Protein AF-A0A952FA39-F1 (afdb_monomer_lite)

Structure (mmCIF, N/CA/C/O backbone):
data_AF-A0A952FA39-F1
#
_entry.id   AF-A0A952FA39-F1
#
loop_
_atom_site.group_PDB
_atom_site.id
_atom_site.type_symbol
_atom_site.label_atom_id
_atom_site.label_alt_id
_atom_site.label_comp_id
_atom_site.label_asym_id
_atom_site.label_entity_id
_atom_site.label_seq_id
_atom_site.pdbx_PDB_ins_code
_atom_site.Cartn_x
_atom_site.Cartn_y
_atom_site.Cartn_z
_atom_site.occupancy
_ato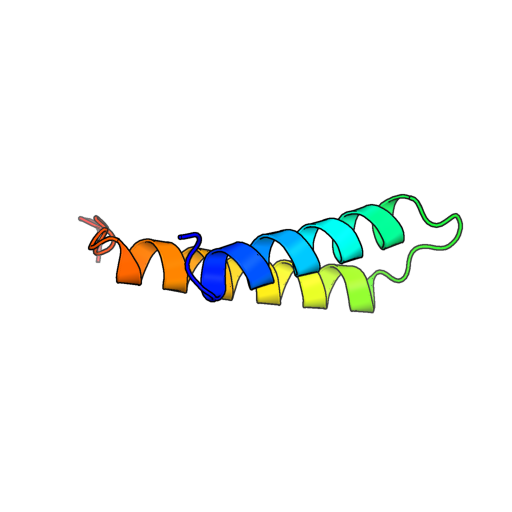m_site.B_iso_or_equiv
_atom_site.auth_seq_id
_atom_site.auth_comp_id
_atom_site.auth_asym_id
_atom_site.auth_atom_id
_atom_site.pdbx_PDB_model_num
ATOM 1 N N . MET A 1 1 ? -0.189 3.402 20.592 1.00 50.72 1 MET A N 1
ATOM 2 C CA . MET A 1 1 ? 0.177 2.184 19.838 1.00 50.72 1 MET A CA 1
ATOM 3 C C . MET A 1 1 ? -0.451 2.330 18.464 1.00 50.72 1 MET A C 1
ATOM 5 O O . MET A 1 1 ? -1.606 2.723 18.435 1.00 50.72 1 MET A O 1
ATOM 9 N N . LYS A 1 2 ? 0.299 2.151 17.369 1.00 59.84 2 LYS A N 1
ATOM 10 C CA . LYS A 1 2 ? -0.305 2.130 16.023 1.00 59.84 2 LYS A CA 1
ATOM 11 C C . LYS A 1 2 ? -1.124 0.850 15.893 1.00 59.84 2 LYS A C 1
ATOM 13 O O . LYS A 1 2 ? -0.627 -0.192 16.320 1.00 59.84 2 LYS A O 1
ATOM 18 N N . SER A 1 3 ? -2.326 0.928 15.337 1.00 80.19 3 SER A N 1
ATOM 19 C CA . SER A 1 3 ? -3.141 -0.260 15.070 1.00 80.19 3 SER A CA 1
ATOM 20 C C . SER A 1 3 ? -2.444 -1.151 14.038 1.00 80.19 3 SER A C 1
ATOM 22 O O . SER A 1 3 ? -1.740 -0.651 13.154 1.00 80.19 3 SER A O 1
ATOM 24 N N . ASP A 1 4 ? -2.646 -2.468 14.108 1.00 86.44 4 ASP A N 1
ATOM 25 C CA . ASP A 1 4 ? -2.075 -3.430 13.152 1.00 86.44 4 ASP A CA 1
ATOM 26 C C . ASP A 1 4 ? -2.377 -3.055 11.690 1.00 86.44 4 ASP A C 1
ATOM 28 O O . ASP A 1 4 ? -1.529 -3.215 10.807 1.00 86.44 4 ASP A O 1
ATOM 32 N N . LEU A 1 5 ? -3.554 -2.470 11.428 1.00 86.88 5 LEU A N 1
ATOM 33 C CA . LEU A 1 5 ? -3.926 -1.968 10.106 1.00 86.88 5 LEU A CA 1
ATOM 34 C C . LEU A 1 5 ? -3.069 -0.782 9.644 1.00 86.88 5 LEU A C 1
ATOM 36 O O . LEU A 1 5 ? -2.691 -0.729 8.476 1.00 86.88 5 LEU A O 1
ATOM 40 N N . GLU A 1 6 ? -2.721 0.148 10.534 1.00 88.38 6 GLU A N 1
ATOM 41 C CA . GLU A 1 6 ? -1.867 1.295 10.199 1.00 88.38 6 GLU A CA 1
ATOM 42 C C . GLU A 1 6 ? -0.431 0.855 9.891 1.00 88.38 6 GLU A C 1
ATOM 44 O O . GLU A 1 6 ? 0.206 1.390 8.980 1.00 88.38 6 GLU A O 1
ATOM 49 N N . VAL A 1 7 ? 0.075 -0.140 10.630 1.00 92.19 7 VAL A N 1
ATOM 50 C CA . VAL A 1 7 ? 1.389 -0.748 10.372 1.00 92.19 7 VAL A CA 1
ATOM 51 C C . VAL A 1 7 ? 1.388 -1.427 9.006 1.00 92.19 7 VAL A C 1
ATOM 53 O O . VAL A 1 7 ? 2.274 -1.174 8.190 1.00 92.19 7 VAL A O 1
ATOM 56 N N . LYS A 1 8 ? 0.353 -2.222 8.717 1.00 91.19 8 LYS A N 1
ATOM 57 C CA . LYS A 1 8 ? 0.205 -2.910 7.432 1.00 91.19 8 LYS A CA 1
ATOM 58 C C . LYS A 1 8 ? 0.040 -1.935 6.262 1.00 91.19 8 LYS A C 1
ATOM 60 O O . LYS A 1 8 ? 0.623 -2.146 5.205 1.00 91.19 8 LYS A O 1
ATOM 65 N N . TYR A 1 9 ? -0.704 -0.846 6.449 1.00 92.25 9 TYR A N 1
ATOM 66 C CA . TYR A 1 9 ? -0.837 0.214 5.448 1.00 92.25 9 TYR A CA 1
ATOM 67 C C . TYR A 1 9 ? 0.515 0.869 5.134 1.00 92.25 9 TYR A C 1
ATOM 69 O O . TYR A 1 9 ? 0.860 1.062 3.969 1.00 92.25 9 TYR A O 1
ATOM 77 N N . ALA A 1 10 ? 1.297 1.198 6.167 1.00 93.25 10 ALA A N 1
ATOM 78 C CA . ALA A 1 10 ? 2.617 1.796 5.994 1.00 93.25 10 ALA A CA 1
ATOM 79 C C . ALA A 1 10 ? 3.582 0.860 5.246 1.00 93.25 10 ALA A C 1
ATOM 81 O O . ALA A 1 10 ? 4.303 1.320 4.360 1.00 93.25 10 ALA A O 1
ATOM 82 N N . ASP A 1 11 ? 3.551 -0.436 5.559 1.00 94.62 11 ASP A N 1
ATOM 83 C CA . ASP A 1 11 ? 4.364 -1.453 4.892 1.00 94.62 11 ASP A CA 1
ATOM 84 C C . ASP A 1 11 ? 4.010 -1.594 3.401 1.00 94.62 11 ASP A C 1
ATOM 86 O O . ASP A 1 11 ? 4.878 -1.455 2.536 1.00 94.62 11 ASP A O 1
ATOM 90 N N . LEU A 1 12 ? 2.721 -1.745 3.070 1.00 94.50 12 LEU A N 1
ATOM 91 C CA . LEU A 1 12 ? 2.282 -1.830 1.672 1.00 94.50 12 LEU A CA 1
ATOM 92 C C . LEU A 1 12 ? 2.602 -0.554 0.883 1.00 94.50 12 LEU A C 1
ATOM 94 O O . LEU A 1 12 ? 2.954 -0.620 -0.295 1.00 94.50 12 LEU A O 1
ATOM 98 N N . ARG A 1 13 ? 2.526 0.616 1.527 1.00 94.62 13 ARG A N 1
ATOM 99 C CA . ARG A 1 13 ? 2.883 1.892 0.899 1.00 94.62 13 ARG A CA 1
ATOM 100 C C . ARG A 1 13 ? 4.376 1.959 0.580 1.00 94.62 13 ARG A C 1
ATOM 102 O O . ARG A 1 13 ? 4.738 2.444 -0.491 1.00 94.62 13 ARG A O 1
ATOM 109 N N . ALA A 1 14 ? 5.230 1.467 1.476 1.00 96.06 14 ALA A N 1
ATOM 110 C CA . ALA A 1 14 ? 6.668 1.389 1.237 1.00 96.06 14 ALA A CA 1
ATOM 111 C C . ALA A 1 14 ? 6.992 0.433 0.076 1.00 96.06 14 ALA A C 1
ATOM 113 O O . ALA A 1 14 ? 7.790 0.778 -0.797 1.00 96.06 14 ALA A O 1
ATOM 114 N N . GLN A 1 15 ? 6.318 -0.720 0.005 1.00 94.88 15 GLN A N 1
ATOM 115 C CA . GLN A 1 15 ? 6.458 -1.658 -1.115 1.00 94.88 15 GLN A CA 1
ATOM 116 C C . GLN A 1 15 ? 6.024 -1.031 -2.449 1.00 94.88 15 GLN A C 1
ATOM 118 O O . GLN A 1 15 ? 6.732 -1.151 -3.450 1.00 94.88 15 GLN A O 1
ATOM 123 N N . LEU A 1 16 ? 4.897 -0.312 -2.465 1.00 95.19 16 LEU A N 1
ATOM 124 C CA . LEU A 1 16 ? 4.420 0.396 -3.654 1.00 95.19 16 LEU A CA 1
ATOM 125 C C . LEU A 1 16 ? 5.432 1.452 -4.115 1.00 95.19 16 LEU A C 1
ATOM 127 O O . LEU A 1 16 ? 5.746 1.531 -5.302 1.00 95.19 16 LEU A O 1
ATOM 131 N N . GLN A 1 17 ? 5.976 2.237 -3.181 1.00 95.19 17 GLN A N 1
ATOM 132 C CA . GLN A 1 17 ? 6.984 3.250 -3.484 1.00 95.19 17 GLN A CA 1
ATOM 133 C C . GLN A 1 17 ? 8.251 2.626 -4.084 1.00 95.19 17 GLN A C 1
ATOM 135 O O . GLN A 1 17 ? 8.766 3.139 -5.078 1.00 95.19 17 GLN A O 1
ATOM 140 N N . ALA A 1 18 ? 8.719 1.504 -3.533 1.00 94.75 18 ALA A N 1
ATOM 141 C CA . ALA A 1 18 ? 9.878 0.788 -4.059 1.00 94.75 18 ALA A CA 1
ATOM 142 C C . ALA A 1 18 ? 9.653 0.312 -5.506 1.00 94.75 18 ALA A C 1
ATOM 144 O O . ALA A 1 18 ? 10.520 0.496 -6.358 1.00 94.75 18 ALA A O 1
ATOM 145 N N . LEU A 1 19 ? 8.469 -0.230 -5.814 1.00 93.38 19 LEU A N 1
ATOM 146 C CA . LEU A 1 19 ? 8.130 -0.672 -7.171 1.00 93.38 19 LEU A CA 1
ATOM 147 C C . LEU A 1 19 ? 7.961 0.487 -8.157 1.00 93.38 19 LEU A C 1
ATOM 149 O O . LEU A 1 19 ? 8.302 0.352 -9.328 1.00 93.38 19 LEU A O 1
ATOM 153 N N . GLN A 1 20 ? 7.470 1.641 -7.703 1.00 91.56 20 GLN A N 1
ATOM 154 C CA . GLN A 1 20 ? 7.373 2.834 -8.548 1.00 91.56 20 GLN A CA 1
ATOM 155 C C . GLN A 1 20 ? 8.740 3.442 -8.882 1.00 91.56 20 GLN A C 1
ATOM 157 O O . GLN A 1 20 ? 8.890 4.048 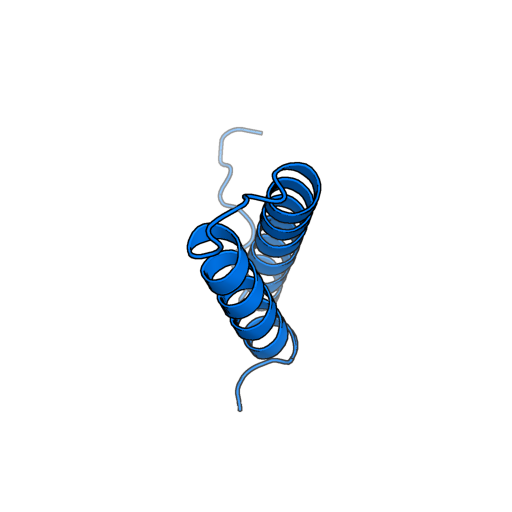-9.944 1.00 91.56 20 GLN A O 1
ATOM 162 N N . GLN A 1 21 ? 9.715 3.284 -7.982 1.00 94.44 21 GLN A N 1
ATOM 163 C CA . GLN A 1 21 ? 11.103 3.707 -8.176 1.00 94.44 21 GLN A CA 1
ATOM 164 C C . GLN A 1 21 ? 11.948 2.677 -8.936 1.00 94.44 21 GLN A C 1
ATOM 166 O O . GLN A 1 21 ? 13.063 2.995 -9.352 1.00 94.44 21 GLN A O 1
ATOM 171 N N . ALA A 1 22 ? 11.438 1.459 -9.133 1.00 93.25 22 ALA A N 1
ATOM 172 C CA . ALA A 1 22 ? 12.140 0.435 -9.885 1.00 93.25 22 ALA A CA 1
ATOM 173 C C . ALA A 1 22 ? 12.299 0.851 -11.364 1.00 93.25 22 ALA A C 1
ATOM 175 O O . ALA A 1 22 ? 11.367 1.396 -11.964 1.00 93.25 22 ALA A O 1
ATOM 176 N N . PRO A 1 23 ? 13.458 0.566 -11.987 1.00 91.44 23 PRO A N 1
ATOM 177 C CA . PRO A 1 23 ? 13.712 0.909 -13.388 1.00 91.44 23 PRO A CA 1
ATOM 178 C C . PRO A 1 23 ? 12.790 0.153 -14.356 1.00 91.44 23 PRO A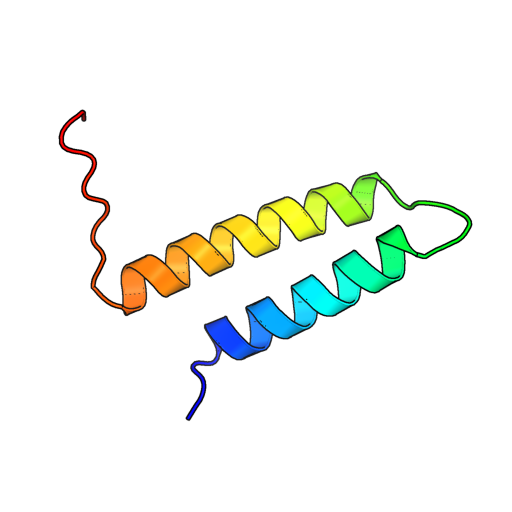 C 1
ATOM 180 O O . PRO A 1 23 ? 12.476 0.656 -15.432 1.00 91.44 23 PRO A O 1
ATOM 183 N N . ILE A 1 24 ? 12.332 -1.038 -13.962 1.00 93.88 24 ILE A N 1
ATOM 184 C CA . ILE A 1 24 ? 11.308 -1.811 -14.662 1.00 93.88 24 ILE A CA 1
ATOM 185 C C . ILE A 1 24 ? 10.105 -1.895 -13.732 1.00 93.88 24 ILE A C 1
ATOM 187 O O . ILE A 1 24 ? 10.195 -2.450 -12.637 1.00 93.88 24 ILE A O 1
ATOM 191 N N . LYS A 1 25 ? 8.987 -1.321 -14.170 1.00 90.44 25 LYS A N 1
ATOM 192 C CA . LYS A 1 25 ? 7.756 -1.281 -13.385 1.00 90.44 25 LYS A CA 1
ATOM 193 C C . LYS A 1 25 ? 7.006 -2.597 -13.528 1.00 90.44 25 LYS A C 1
ATOM 195 O O . LYS A 1 25 ? 6.602 -2.967 -14.628 1.00 90.44 25 LYS A O 1
ATOM 200 N N . ASP A 1 26 ? 6.771 -3.258 -12.404 1.00 93.62 26 ASP A N 1
ATOM 201 C CA . ASP A 1 26 ? 5.823 -4.365 -12.322 1.00 93.62 26 ASP A CA 1
ATOM 202 C C . ASP A 1 26 ? 4.416 -3.797 -12.099 1.00 93.62 26 ASP A C 1
ATOM 204 O O . ASP A 1 26 ? 3.951 -3.646 -10.968 1.00 93.62 26 ASP A O 1
ATOM 208 N N . PHE A 1 27 ? 3.761 -3.402 -13.193 1.00 92.62 27 PHE A N 1
ATOM 209 C CA . PHE A 1 27 ? 2.441 -2.769 -13.141 1.00 92.62 27 PHE A CA 1
ATOM 210 C C . PHE A 1 27 ? 1.385 -3.674 -12.503 1.00 92.62 27 PHE A C 1
ATOM 212 O O . PHE A 1 27 ? 0.608 -3.201 -11.684 1.00 92.62 27 PHE A O 1
ATOM 219 N N . ALA A 1 28 ? 1.420 -4.980 -12.780 1.00 95.00 28 ALA A N 1
ATOM 220 C CA . ALA A 1 28 ? 0.484 -5.928 -12.184 1.00 95.00 28 ALA A CA 1
ATOM 221 C C . ALA A 1 28 ? 0.616 -5.958 -10.655 1.00 95.00 28 ALA A C 1
ATOM 223 O O . ALA A 1 28 ? -0.384 -5.965 -9.934 1.00 95.00 28 ALA A O 1
ATOM 224 N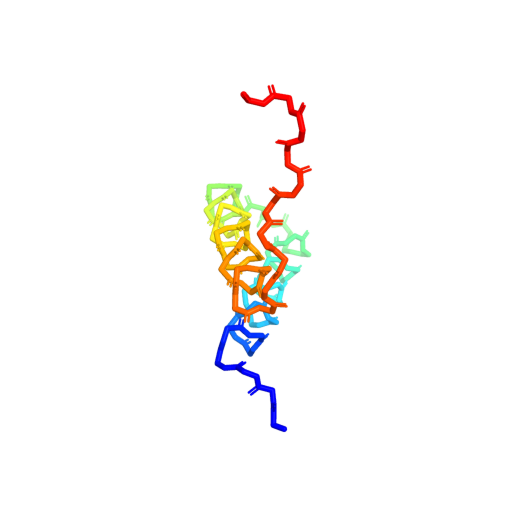 N . ARG A 1 29 ? 1.851 -5.932 -10.142 1.00 92.94 29 ARG A N 1
ATOM 225 C CA . ARG A 1 29 ? 2.089 -5.876 -8.699 1.00 92.94 29 ARG A CA 1
ATOM 226 C C . ARG A 1 29 ? 1.713 -4.522 -8.095 1.00 92.94 29 ARG A C 1
ATOM 228 O O . ARG A 1 29 ? 1.201 -4.486 -6.978 1.00 92.94 29 ARG A O 1
ATOM 235 N N . ILE A 1 30 ? 1.954 -3.430 -8.816 1.00 94.44 30 ILE A N 1
ATOM 236 C CA . ILE A 1 30 ? 1.568 -2.071 -8.413 1.00 94.44 30 ILE A CA 1
ATOM 237 C C . ILE A 1 30 ? 0.043 -1.971 -8.263 1.00 94.44 30 ILE A C 1
ATOM 239 O O . ILE A 1 30 ? -0.410 -1.532 -7.209 1.00 94.44 30 ILE A O 1
ATOM 243 N N . ASP A 1 31 ? -0.735 -2.433 -9.246 1.00 95.88 31 ASP A N 1
ATOM 244 C CA . ASP A 1 31 ? -2.205 -2.451 -9.183 1.00 95.88 31 ASP A CA 1
ATOM 245 C C . ASP A 1 31 ? -2.703 -3.258 -7.976 1.00 95.88 31 ASP A C 1
ATOM 247 O O . ASP A 1 31 ? -3.481 -2.759 -7.164 1.00 95.88 31 ASP A O 1
ATOM 251 N N . GLN A 1 32 ? -2.157 -4.462 -7.763 1.00 95.62 32 GLN A N 1
ATOM 252 C CA . GLN A 1 32 ? -2.502 -5.276 -6.593 1.00 95.62 32 GLN A CA 1
ATOM 253 C C . GLN A 1 32 ? -2.232 -4.568 -5.259 1.00 95.62 32 GLN A C 1
ATOM 255 O O . GLN A 1 32 ? -3.007 -4.719 -4.312 1.00 95.62 32 GLN A O 1
ATOM 260 N N . LEU A 1 33 ? -1.124 -3.831 -5.149 1.00 94.88 33 LEU A N 1
ATOM 261 C CA . LEU A 1 33 ? -0.795 -3.090 -3.931 1.00 94.88 33 LEU A CA 1
ATOM 262 C C . LEU A 1 33 ? -1.733 -1.902 -3.718 1.00 94.88 33 LEU A C 1
ATOM 264 O O . LEU A 1 33 ? -2.095 -1.631 -2.575 1.00 94.88 33 LEU A O 1
ATOM 268 N N . ILE A 1 34 ? -2.148 -1.223 -4.789 1.00 94.69 34 ILE A N 1
ATOM 269 C CA . ILE A 1 34 ? -3.126 -0.131 -4.721 1.00 94.69 34 ILE A CA 1
ATOM 270 C C . ILE A 1 34 ? -4.473 -0.661 -4.208 1.00 94.69 34 ILE A C 1
ATOM 272 O O . ILE A 1 34 ? -4.993 -0.132 -3.226 1.00 94.69 34 ILE A O 1
ATOM 276 N N . ASP A 1 35 ? -4.974 -1.761 -4.775 1.00 96.00 35 ASP A N 1
ATOM 277 C CA . ASP A 1 35 ? -6.193 -2.445 -4.316 1.00 96.00 35 ASP A CA 1
ATOM 278 C C . ASP A 1 35 ? -6.128 -2.831 -2.827 1.00 96.00 35 ASP A C 1
ATOM 280 O O . ASP A 1 35 ? -7.088 -2.681 -2.064 1.00 96.00 35 ASP A O 1
ATOM 284 N N . GLN A 1 36 ? -4.983 -3.355 -2.381 1.00 93.75 36 GLN A N 1
ATOM 285 C CA . GLN A 1 36 ? -4.795 -3.742 -0.982 1.00 93.75 36 GLN A CA 1
ATOM 286 C C . GLN A 1 36 ? -4.725 -2.531 -0.045 1.00 93.75 36 GLN A C 1
ATOM 288 O O . GLN A 1 36 ? -5.276 -2.584 1.058 1.00 93.75 36 GLN A O 1
ATOM 293 N N . LEU A 1 37 ? -4.079 -1.444 -0.472 1.00 94.75 37 LEU A N 1
ATOM 294 C CA . LEU A 1 37 ? -4.018 -0.195 0.283 1.00 94.75 37 LEU A CA 1
ATOM 295 C C . LEU A 1 37 ? -5.407 0.421 0.458 1.00 94.75 37 LEU A C 1
ATOM 297 O O . LEU A 1 37 ? -5.734 0.842 1.567 1.00 94.75 37 LEU A O 1
ATOM 301 N N . GLU A 1 38 ? -6.239 0.415 -0.586 1.00 94.12 38 GLU A N 1
ATOM 302 C CA . GLU A 1 38 ? -7.609 0.929 -0.516 1.00 94.12 38 GLU A CA 1
ATOM 303 C C . GLU A 1 38 ? -8.452 0.140 0.495 1.00 94.12 38 GLU A C 1
ATOM 305 O O . GLU A 1 38 ? -9.071 0.726 1.387 1.00 94.12 38 GLU A O 1
ATOM 310 N N . LYS A 1 39 ? -8.398 -1.198 0.445 1.00 92.31 39 LYS A N 1
ATOM 311 C CA . LYS A 1 39 ? -9.111 -2.068 1.399 1.00 92.31 39 LYS A CA 1
ATOM 312 C C . LYS A 1 39 ? -8.696 -1.813 2.844 1.00 92.31 39 LYS A C 1
ATOM 314 O O . LYS A 1 39 ? -9.550 -1.750 3.727 1.00 92.31 39 LYS A O 1
ATOM 319 N N . ILE A 1 40 ? -7.398 -1.646 3.099 1.00 91.44 40 ILE A N 1
ATOM 320 C CA . ILE A 1 40 ? -6.909 -1.338 4.448 1.00 91.44 40 ILE A CA 1
ATOM 321 C C . ILE A 1 40 ? -7.346 0.061 4.873 1.00 91.44 40 ILE A C 1
ATOM 323 O O . ILE A 1 40 ? -7.770 0.241 6.010 1.00 91.44 40 ILE A O 1
ATOM 327 N N . GLN A 1 41 ? -7.302 1.047 3.980 1.00 87.94 41 GLN A N 1
ATOM 328 C CA . GLN A 1 41 ? -7.747 2.399 4.297 1.00 87.94 41 GLN A CA 1
ATOM 329 C C . GLN A 1 41 ? -9.242 2.438 4.648 1.00 87.94 41 GLN A C 1
ATOM 331 O O . GLN A 1 41 ? -9.632 3.151 5.573 1.00 87.94 41 GLN A O 1
ATOM 336 N N . LEU A 1 42 ? -10.073 1.657 3.953 1.00 89.12 42 LEU A N 1
ATOM 337 C CA . LEU A 1 42 ? -11.486 1.476 4.294 1.00 89.12 42 LEU A CA 1
ATOM 338 C C . LEU A 1 42 ? -11.654 0.822 5.672 1.00 89.12 42 LEU A C 1
ATOM 340 O O . LEU A 1 42 ? -12.450 1.301 6.478 1.00 89.12 42 LEU A O 1
ATOM 344 N N . ALA A 1 43 ? -10.869 -0.213 5.976 1.00 87.44 43 ALA A N 1
ATOM 345 C CA . ALA A 1 43 ? -10.905 -0.884 7.273 1.00 87.44 43 ALA A CA 1
ATOM 346 C C . ALA A 1 43 ? -10.450 0.030 8.432 1.00 87.44 43 ALA A C 1
ATOM 348 O O . ALA A 1 43 ? -11.108 0.059 9.467 1.00 87.44 43 ALA A O 1
ATOM 349 N N . ILE A 1 44 ? -9.410 0.851 8.238 1.00 84.75 44 ILE A N 1
ATOM 350 C CA . ILE A 1 44 ? -8.967 1.860 9.221 1.00 84.75 44 ILE A CA 1
ATOM 351 C C . ILE A 1 44 ? -10.069 2.900 9.461 1.00 84.75 44 ILE A C 1
ATOM 353 O O . ILE A 1 44 ? -10.368 3.239 10.605 1.00 84.75 44 ILE A O 1
ATOM 357 N N . LYS A 1 45 ? -10.712 3.400 8.394 1.00 82.00 45 LYS A N 1
ATOM 358 C CA . LYS A 1 45 ? -11.839 4.345 8.513 1.00 82.00 45 LYS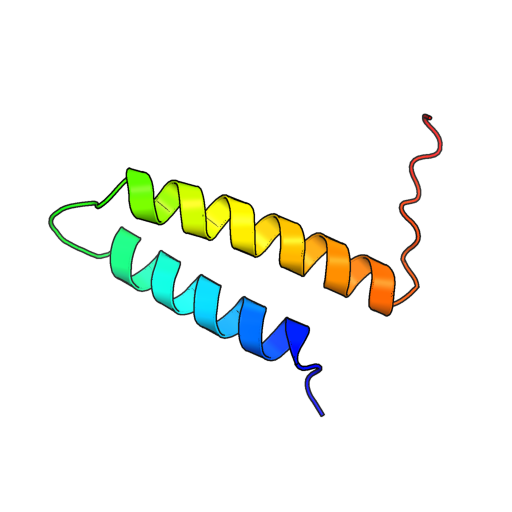 A CA 1
ATOM 359 C C . LYS A 1 45 ? -13.003 3.735 9.305 1.00 82.00 45 LYS A C 1
ATOM 361 O O . LYS A 1 45 ? -13.581 4.422 10.147 1.00 82.00 45 LYS A O 1
ATOM 366 N N . ALA A 1 46 ? -13.301 2.456 9.073 1.00 81.88 46 ALA A N 1
ATOM 367 C CA . ALA A 1 46 ? -14.322 1.718 9.809 1.00 81.88 46 ALA A CA 1
ATOM 368 C C . ALA A 1 46 ? -13.956 1.522 11.295 1.00 81.88 46 ALA A C 1
ATOM 370 O O . ALA A 1 46 ? -14.811 1.757 12.149 1.00 81.88 46 ALA 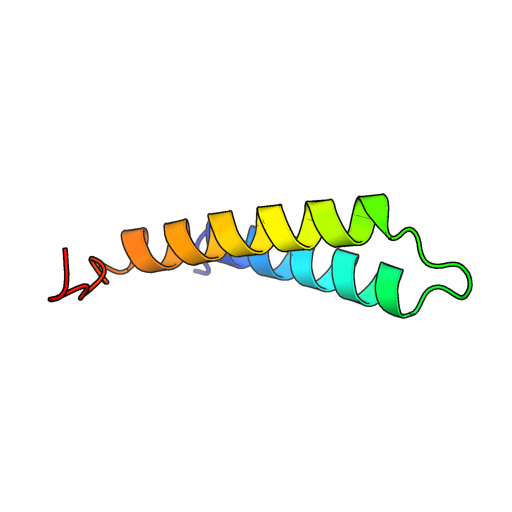A O 1
ATOM 371 N N . GLU A 1 47 ? -12.703 1.166 11.619 1.00 76.06 47 GLU A N 1
ATOM 372 C CA . GLU A 1 47 ? -12.218 1.046 13.010 1.00 76.06 47 GLU A CA 1
ATOM 373 C C . GLU A 1 47 ? -12.320 2.368 13.779 1.00 76.06 47 GLU A C 1
ATOM 375 O O . GLU A 1 47 ? -12.696 2.386 14.948 1.00 76.06 47 GLU A O 1
ATOM 380 N N . HIS A 1 48 ? -12.042 3.493 13.119 1.00 73.31 48 HIS A N 1
ATOM 381 C CA . HIS A 1 48 ? -12.096 4.820 13.738 1.00 73.31 48 HIS A CA 1
ATOM 382 C C . HIS A 1 48 ? -13.527 5.375 13.875 1.00 73.31 48 HIS A C 1
ATOM 384 O O . HIS A 1 48 ? -13.707 6.542 14.220 1.00 73.31 48 HIS A O 1
ATOM 390 N N . GLY A 1 49 ? -14.559 4.568 13.600 1.00 60.31 49 GLY A N 1
ATOM 391 C CA . GLY A 1 49 ? -15.957 4.982 13.727 1.00 60.31 49 GLY A CA 1
ATOM 392 C C . GLY A 1 49 ? -16.397 6.002 12.676 1.00 60.31 49 GLY A C 1
ATOM 393 O O . GLY A 1 49 ? -17.505 6.532 12.766 1.00 60.31 49 GLY A O 1
ATOM 394 N N . ILE A 1 50 ? -15.580 6.239 11.643 1.00 59.09 50 ILE A N 1
ATOM 395 C CA . ILE A 1 50 ? -15.996 6.967 10.448 1.00 59.09 50 ILE A CA 1
ATOM 396 C C . ILE A 1 50 ? -16.809 5.974 9.612 1.00 59.09 50 ILE A C 1
ATOM 398 O O . ILE A 1 50 ? -16.365 5.481 8.574 1.00 59.09 50 ILE A O 1
ATOM 402 N N . LYS A 1 51 ? -18.021 5.644 10.091 1.00 53.38 51 LYS A N 1
ATOM 403 C CA . LYS A 1 51 ? -19.092 5.158 9.215 1.00 53.38 51 LYS A CA 1
ATOM 404 C C . LYS A 1 51 ? -19.116 6.127 8.046 1.00 53.38 51 LYS A C 1
ATOM 406 O O . LYS A 1 51 ? -19.190 7.333 8.273 1.00 53.38 51 LYS A O 1
ATOM 411 N N . GLY A 1 52 ? -18.976 5.615 6.827 1.00 49.38 52 GLY A N 1
ATOM 412 C CA . GLY A 1 52 ? -19.067 6.440 5.637 1.00 49.38 52 GLY A CA 1
ATOM 413 C C . GLY A 1 52 ? -20.307 7.318 5.749 1.00 49.38 52 GLY A C 1
ATOM 414 O O . GLY A 1 52 ? -21.426 6.816 5.726 1.00 49.38 52 GLY A O 1
ATOM 415 N N . ASN A 1 53 ? -20.107 8.627 5.893 1.00 44.47 53 ASN A N 1
ATOM 416 C CA . ASN A 1 53 ? -21.116 9.593 5.502 1.00 44.47 53 ASN A CA 1
ATOM 417 C C . ASN A 1 53 ? -21.177 9.517 3.973 1.00 44.47 53 ASN A C 1
ATOM 419 O O . ASN A 1 53 ? -20.629 10.370 3.282 1.00 44.47 53 ASN A O 1
ATOM 423 N N . ASN A 1 54 ? -21.817 8.474 3.452 1.00 48.34 54 ASN A N 1
ATOM 424 C CA . ASN A 1 54 ? -22.535 8.571 2.197 1.00 48.34 54 ASN A CA 1
ATOM 425 C C . ASN A 1 54 ? -23.964 8.992 2.568 1.00 48.34 54 ASN A C 1
ATOM 427 O O . ASN A 1 54 ? -24.793 8.130 2.833 1.00 48.34 54 ASN A O 1
ATOM 431 N N . PRO A 1 55 ? -24.302 10.294 2.605 1.00 52.69 55 PRO A N 1
ATOM 432 C CA . PRO A 1 55 ? -25.698 10.733 2.601 1.00 52.69 55 PRO A CA 1
ATOM 433 C C . PRO A 1 55 ? -26.372 10.555 1.219 1.00 52.69 55 PRO A C 1
ATOM 435 O O . PRO A 1 55 ? -27.368 11.215 0.954 1.00 52.69 55 PRO A O 1
ATOM 438 N N . ASN A 1 56 ? -25.824 9.707 0.336 1.00 48.34 56 ASN A N 1
ATOM 439 C CA . ASN A 1 56 ? -26.238 9.534 -1.063 1.00 48.34 56 ASN A CA 1
ATOM 440 C C . ASN A 1 56 ? -26.445 8.054 -1.480 1.00 48.34 56 ASN A C 1
ATOM 442 O O . ASN A 1 56 ? -26.482 7.779 -2.678 1.00 48.34 56 ASN A O 1
ATOM 446 N N . GLU A 1 57 ? -26.569 7.119 -0.528 1.00 42.47 57 GLU A N 1
ATOM 447 C CA . GLU A 1 57 ? -27.116 5.764 -0.773 1.00 42.47 57 GLU A CA 1
ATOM 448 C C . GLU A 1 57 ? -28.571 5.665 -0.308 1.00 42.47 57 GLU A C 1
ATOM 450 O O . GLU A 1 57 ? -28.884 6.246 0.759 1.00 42.47 57 GLU A O 1
#

Foldseek 3Di:
DDPPLNVVLVVLVVVLVVQVPDPDHPVVVNVVSVVVNVVSVVVVCVVVVVPPPPPPD

Sequence (57 aa):
MKSDLEVKYADLRAQLQALQQAPIKDFARIDQLIDQLEKIQLAIKAEHGIKGNNPNE

pLDDT: mean 83.55, std 16.46, range [42.47, 96.06]

Secondary structure (DSSP, 8-state):
---HHHHHHHHHHHHHHHHHHSSS--HHHHHHHHHHHHHHHHHHHHHTT-----TT-

Radius of gyration: 13.96 Å; chains: 1; bounding box: 41×17×34 Å